Protein AF-A0A5C7Q9H7-F1 (afdb_monomer_lite)

Structure (mmCIF, N/CA/C/O backbone):
data_AF-A0A5C7Q9H7-F1
#
_entry.id   AF-A0A5C7Q9H7-F1
#
loop_
_atom_site.group_PDB
_atom_site.id
_atom_site.type_symbol
_atom_site.label_atom_id
_atom_site.label_alt_id
_atom_site.label_comp_id
_atom_site.label_asym_id
_atom_site.label_entity_id
_atom_site.label_seq_id
_atom_site.pdbx_PDB_ins_code
_atom_site.Cartn_x
_atom_site.Cartn_y
_atom_site.Cartn_z
_atom_site.occupancy
_atom_site.B_iso_or_equiv
_atom_site.auth_seq_id
_atom_site.auth_comp_id
_atom_site.auth_asym_id
_atom_site.auth_atom_id
_atom_site.pdbx_PDB_model_num
ATOM 1 N N . MET A 1 1 ? 7.506 -0.234 -13.854 1.00 82.69 1 MET A N 1
ATOM 2 C CA . MET A 1 1 ? 7.436 -1.576 -13.209 1.00 82.69 1 MET A CA 1
ATOM 3 C C . MET A 1 1 ? 6.282 -1.650 -12.222 1.00 82.69 1 MET A C 1
ATOM 5 O O . MET A 1 1 ? 6.158 -0.735 -11.428 1.00 82.69 1 MET A O 1
ATOM 9 N N . PRO A 1 2 ? 5.448 -2.705 -12.220 1.00 90.00 2 PRO A N 1
ATOM 10 C CA . PRO A 1 2 ? 4.299 -2.767 -11.321 1.00 90.00 2 PRO A CA 1
ATOM 11 C C . PRO A 1 2 ? 4.676 -3.228 -9.904 1.00 90.00 2 PRO A C 1
ATOM 13 O O . PRO A 1 2 ? 5.650 -3.961 -9.703 1.00 90.00 2 PRO A O 1
ATOM 16 N N . VAL A 1 3 ? 3.848 -2.846 -8.936 1.00 92.69 3 VAL A N 1
ATOM 17 C CA . VAL A 1 3 ? 3.754 -3.437 -7.600 1.00 92.69 3 VAL A CA 1
ATOM 18 C C . VAL A 1 3 ? 3.259 -4.878 -7.734 1.00 92.69 3 VAL A C 1
ATOM 20 O O . VAL A 1 3 ? 2.210 -5.128 -8.324 1.00 92.69 3 VAL A O 1
ATOM 23 N N . VAL A 1 4 ? 4.003 -5.828 -7.169 1.00 94.56 4 VAL A N 1
ATOM 24 C CA . VAL A 1 4 ? 3.694 -7.270 -7.231 1.00 94.56 4 VAL A CA 1
ATOM 25 C C . VAL A 1 4 ? 3.164 -7.816 -5.910 1.00 94.56 4 VAL A C 1
ATOM 27 O O . VAL A 1 4 ? 2.410 -8.785 -5.891 1.00 94.56 4 VAL A O 1
ATOM 30 N N . THR A 1 5 ? 3.541 -7.199 -4.792 1.00 94.88 5 THR A N 1
ATOM 31 C CA . THR A 1 5 ? 3.056 -7.570 -3.462 1.00 94.88 5 THR A CA 1
ATOM 32 C C . THR A 1 5 ? 3.093 -6.371 -2.525 1.00 94.88 5 THR A C 1
ATOM 34 O O . THR A 1 5 ? 3.828 -5.407 -2.754 1.00 94.88 5 THR A O 1
ATOM 37 N N . HIS A 1 6 ? 2.287 -6.421 -1.469 1.00 95.62 6 HIS A N 1
ATOM 38 C CA . HIS A 1 6 ? 2.258 -5.394 -0.440 1.00 95.62 6 HIS A CA 1
ATOM 39 C C . HIS A 1 6 ? 1.926 -5.987 0.931 1.00 95.62 6 HIS A C 1
ATOM 41 O O . HIS A 1 6 ? 1.310 -7.045 1.049 1.00 95.62 6 HIS A O 1
ATOM 47 N N . THR A 1 7 ? 2.307 -5.266 1.979 1.00 97.12 7 THR A N 1
ATOM 48 C CA . THR A 1 7 ? 1.888 -5.524 3.358 1.00 97.12 7 THR A CA 1
ATOM 49 C C . THR A 1 7 ? 1.336 -4.244 3.951 1.00 97.12 7 THR A C 1
ATOM 51 O O . THR A 1 7 ? 1.877 -3.166 3.701 1.00 97.12 7 THR A O 1
ATOM 54 N N . LYS A 1 8 ? 0.301 -4.371 4.779 1.00 96.06 8 LYS A N 1
ATOM 55 C CA . LYS A 1 8 ? -0.255 -3.267 5.559 1.00 96.06 8 LYS A CA 1
ATOM 56 C C . LYS A 1 8 ? -0.068 -3.538 7.045 1.00 96.06 8 LYS A C 1
ATOM 58 O O . LYS A 1 8 ? -0.336 -4.645 7.511 1.00 96.06 8 LYS A O 1
ATOM 63 N N . GLN A 1 9 ? 0.360 -2.524 7.779 1.00 96.94 9 GLN A N 1
ATOM 64 C CA . GLN A 1 9 ? 0.288 -2.483 9.232 1.00 96.94 9 GLN A CA 1
ATOM 65 C C . GLN A 1 9 ? -0.685 -1.374 9.615 1.00 96.94 9 GLN A C 1
ATOM 67 O O . GLN A 1 9 ? -0.560 -0.252 9.129 1.00 96.94 9 GLN A O 1
ATOM 72 N N . VAL A 1 10 ? -1.652 -1.705 10.465 1.00 95.19 10 VAL A N 1
ATOM 73 C CA . VAL A 1 10 ? -2.675 -0.774 10.944 1.00 95.19 10 VAL A CA 1
ATOM 74 C C . VAL A 1 10 ? -2.505 -0.626 12.446 1.00 95.19 10 VAL A C 1
ATOM 76 O O . VAL A 1 10 ? -2.480 -1.627 13.159 1.00 95.19 10 VAL A O 1
ATOM 79 N N . ASP A 1 11 ? -2.378 0.614 12.902 1.00 95.00 11 ASP A N 1
ATOM 80 C CA . ASP A 1 11 ? -2.354 0.974 14.315 1.00 95.00 11 ASP A CA 1
ATOM 81 C C . ASP A 1 11 ? -3.589 1.819 14.641 1.00 95.00 11 ASP A C 1
ATOM 83 O O . ASP A 1 11 ? -3.757 2.929 14.124 1.00 95.00 11 ASP A O 1
ATOM 87 N N . GLU A 1 12 ? -4.491 1.257 15.441 1.00 93.94 12 GLU A N 1
ATOM 88 C CA . GLU A 1 12 ? -5.759 1.882 15.811 1.00 93.94 12 GLU A CA 1
ATOM 89 C C . GLU A 1 12 ? -5.584 2.750 17.058 1.00 93.94 12 GLU A C 1
ATOM 91 O O . GLU A 1 12 ? -5.068 2.315 18.087 1.00 93.94 12 GLU A O 1
ATOM 96 N N . GLN A 1 13 ? -6.019 3.999 16.955 1.00 91.62 13 GLN A N 1
ATOM 97 C CA . GLN A 1 13 ? -5.958 4.988 18.019 1.00 91.62 13 GLN A CA 1
ATOM 98 C C . GLN A 1 13 ? -7.247 4.972 18.847 1.00 91.62 13 GLN A C 1
ATOM 100 O O . GLN A 1 13 ? -8.306 4.545 18.390 1.00 91.62 13 GLN A O 1
ATOM 105 N N . ALA A 1 14 ? -7.182 5.509 20.067 1.00 89.31 14 ALA A N 1
ATOM 106 C CA . ALA A 1 14 ? -8.315 5.527 20.996 1.00 89.31 14 ALA A CA 1
ATOM 107 C C . ALA A 1 14 ? -9.551 6.303 20.486 1.00 89.31 14 ALA A C 1
ATOM 109 O O . ALA A 1 14 ? -10.647 6.111 21.006 1.00 89.31 14 ALA A O 1
ATOM 110 N N . ASP A 1 15 ? -9.389 7.181 19.491 1.00 89.06 15 ASP A N 1
ATOM 111 C CA . ASP A 1 15 ? -10.465 7.947 18.848 1.00 89.06 15 ASP A CA 1
ATOM 112 C C . ASP A 1 15 ? -11.043 7.258 17.592 1.00 89.06 15 ASP A C 1
ATOM 114 O O . ASP A 1 15 ? -11.832 7.861 16.862 1.00 89.06 15 ASP A O 1
ATOM 118 N N . GLY A 1 16 ? -10.648 6.007 17.328 1.00 88.88 16 GLY A N 1
ATOM 119 C CA . GLY A 1 16 ? -11.060 5.221 16.164 1.00 88.88 16 GLY A CA 1
ATOM 120 C C . GLY A 1 16 ? -10.310 5.570 14.875 1.00 88.88 16 GLY A C 1
ATOM 121 O O . GLY A 1 16 ? -10.547 4.953 13.836 1.00 88.88 16 GLY A O 1
ATOM 122 N N . ARG A 1 17 ? -9.389 6.542 14.896 1.00 93.00 17 ARG A N 1
ATOM 123 C CA . ARG A 1 17 ? -8.510 6.800 13.749 1.00 93.00 17 ARG A CA 1
ATOM 1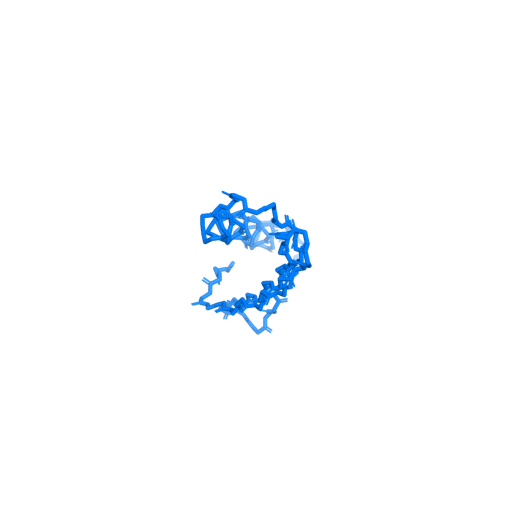24 C C . ARG A 1 17 ? -7.476 5.695 13.620 1.00 93.00 17 ARG A C 1
ATOM 126 O O . ARG A 1 17 ? -7.077 5.068 14.594 1.00 93.00 17 ARG A O 1
ATOM 133 N N . ARG A 1 18 ? -7.013 5.473 12.397 1.00 94.81 18 ARG A N 1
ATOM 134 C CA . ARG A 1 18 ? -6.070 4.406 12.069 1.00 94.81 18 ARG A CA 1
ATOM 135 C C . ARG A 1 18 ? -4.864 4.993 11.358 1.00 94.81 18 ARG A C 1
ATOM 137 O O . ARG A 1 18 ? -5.006 5.724 10.379 1.00 94.81 18 ARG A O 1
ATOM 144 N N . HIS A 1 19 ? -3.680 4.678 11.859 1.00 95.06 19 HIS A N 1
ATOM 145 C CA . HIS A 1 19 ? -2.419 4.969 11.196 1.00 95.06 19 HIS A 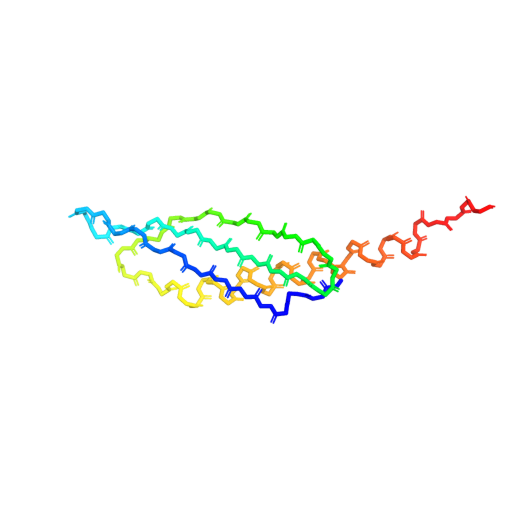CA 1
ATOM 146 C C . HIS A 1 19 ? -2.014 3.744 10.381 1.00 95.06 19 HIS A C 1
ATOM 148 O O . HIS A 1 19 ? -1.909 2.642 10.922 1.00 95.06 19 HIS A O 1
ATOM 154 N N . VAL A 1 20 ? -1.835 3.921 9.074 1.00 96.25 20 VAL A N 1
ATOM 155 C CA . VAL A 1 20 ? -1.576 2.816 8.153 1.00 96.25 20 VAL A CA 1
ATOM 156 C C . VAL A 1 20 ? -0.199 2.979 7.537 1.00 96.25 20 VAL A C 1
ATOM 158 O O . VAL A 1 20 ? 0.095 3.984 6.890 1.00 96.25 20 VAL A O 1
ATOM 161 N N . ILE A 1 21 ? 0.635 1.960 7.723 1.00 96.62 21 ILE A N 1
ATOM 162 C CA . ILE A 1 21 ? 1.918 1.814 7.041 1.00 96.62 21 ILE A CA 1
ATOM 163 C C . ILE A 1 21 ? 1.716 0.782 5.937 1.00 96.62 21 ILE A C 1
ATOM 165 O O . ILE A 1 21 ? 1.501 -0.402 6.206 1.00 96.62 21 ILE A O 1
ATOM 169 N N . LEU A 1 22 ? 1.777 1.243 4.694 1.00 97.44 22 LEU A N 1
ATOM 170 C CA . LEU A 1 22 ? 1.708 0.419 3.499 1.00 97.44 22 LEU A CA 1
ATOM 171 C C . LEU A 1 22 ? 3.112 0.275 2.921 1.00 97.44 22 LEU A C 1
ATOM 173 O O . LEU A 1 22 ? 3.759 1.262 2.577 1.00 97.44 22 LEU A O 1
ATOM 177 N N . ARG A 1 23 ? 3.564 -0.965 2.782 1.00 97.19 23 ARG A N 1
ATOM 178 C CA . ARG A 1 23 ? 4.829 -1.305 2.135 1.00 97.19 23 ARG A CA 1
ATOM 179 C C . ARG A 1 23 ? 4.544 -2.084 0.869 1.00 97.19 23 ARG A C 1
ATOM 181 O O . ARG A 1 23 ? 3.840 -3.089 0.923 1.00 97.19 23 ARG A O 1
ATOM 188 N N . MET A 1 24 ? 5.074 -1.612 -0.249 1.00 96.25 24 MET A N 1
ATOM 189 C CA . MET A 1 24 ? 4.871 -2.177 -1.580 1.00 96.25 24 MET A CA 1
ATOM 190 C C . MET A 1 24 ? 6.213 -2.613 -2.160 1.00 96.25 24 MET A C 1
ATOM 192 O O . MET A 1 24 ? 7.202 -1.888 -2.055 1.00 96.25 24 MET A O 1
ATOM 196 N N . TRP A 1 25 ? 6.238 -3.778 -2.798 1.00 94.75 25 TRP A N 1
ATOM 197 C CA . TRP A 1 25 ? 7.399 -4.278 -3.530 1.00 94.75 25 TRP A CA 1
ATOM 198 C C . TRP A 1 25 ? 7.068 -4.352 -5.007 1.00 94.75 25 TRP A C 1
ATOM 200 O O . TRP A 1 25 ? 5.989 -4.813 -5.392 1.00 94.75 25 TRP A O 1
ATOM 210 N N . THR A 1 26 ? 8.005 -3.892 -5.825 1.00 91.12 26 THR A N 1
ATOM 211 C CA . THR A 1 26 ? 7.872 -3.913 -7.282 1.00 91.12 26 THR A CA 1
ATOM 212 C C . THR A 1 26 ? 8.536 -5.154 -7.877 1.00 91.12 26 THR A C 1
ATOM 214 O O . THR A 1 26 ? 9.125 -5.960 -7.158 1.00 91.12 26 THR A O 1
ATOM 217 N N . ASN A 1 27 ? 8.427 -5.326 -9.194 1.00 84.00 27 ASN A N 1
ATOM 218 C CA . ASN A 1 27 ? 9.187 -6.350 -9.916 1.00 84.00 27 ASN A CA 1
ATOM 219 C C . ASN A 1 27 ? 10.697 -6.023 -10.037 1.00 84.00 27 ASN A C 1
ATOM 221 O O . ASN A 1 27 ? 11.473 -6.886 -10.436 1.00 84.00 27 ASN A O 1
ATOM 225 N N . ASP A 1 28 ? 11.110 -4.801 -9.680 1.00 80.50 28 ASP A N 1
ATOM 226 C CA . ASP A 1 28 ? 12.500 -4.451 -9.346 1.00 80.50 28 ASP A CA 1
ATOM 227 C C . ASP A 1 28 ? 12.723 -4.635 -7.840 1.00 80.50 28 ASP A C 1
ATOM 229 O O . ASP A 1 28 ? 11.757 -4.533 -7.078 1.00 80.50 28 ASP A O 1
ATOM 233 N N . PRO A 1 29 ? 13.968 -4.751 -7.337 1.00 71.38 29 PRO A N 1
ATOM 234 C CA . PRO A 1 29 ? 14.239 -4.792 -5.900 1.00 71.38 29 PRO A CA 1
ATOM 235 C C . PRO A 1 29 ? 13.914 -3.467 -5.168 1.00 71.38 29 PRO A C 1
ATOM 237 O O . PRO A 1 29 ? 14.326 -3.279 -4.024 1.00 71.38 29 PRO A O 1
ATOM 240 N N . ALA A 1 30 ? 13.173 -2.549 -5.796 1.00 82.38 30 ALA A N 1
ATOM 241 C CA . ALA A 1 30 ? 12.663 -1.330 -5.199 1.00 82.38 30 ALA A CA 1
ATOM 242 C C . ALA A 1 30 ? 11.472 -1.600 -4.261 1.00 82.38 30 ALA A C 1
ATOM 244 O O . ALA A 1 30 ? 10.523 -2.326 -4.584 1.00 82.38 30 ALA A O 1
ATOM 245 N N . GLN A 1 31 ? 11.527 -0.947 -3.101 1.00 89.44 31 GLN A N 1
ATOM 246 C CA . GLN A 1 31 ? 10.471 -0.907 -2.099 1.00 89.44 31 GLN A CA 1
ATOM 247 C C . GLN A 1 31 ? 9.907 0.514 -2.023 1.00 89.44 31 GLN A C 1
ATOM 249 O O . GLN A 1 31 ? 10.665 1.482 -1.943 1.00 89.44 31 GLN A O 1
ATOM 254 N N . VAL A 1 32 ? 8.581 0.631 -2.006 1.00 92.00 32 VAL A N 1
ATOM 255 C CA . VAL A 1 32 ? 7.871 1.901 -1.837 1.00 92.00 32 VAL A CA 1
ATOM 256 C C . VAL A 1 32 ? 7.077 1.847 -0.538 1.00 92.00 32 VAL A C 1
ATOM 258 O O . VAL A 1 32 ? 6.145 1.054 -0.402 1.00 92.00 32 VAL A O 1
ATOM 261 N N . ASP A 1 33 ? 7.441 2.707 0.411 1.00 94.31 33 ASP A N 1
ATOM 262 C CA . ASP A 1 33 ? 6.719 2.870 1.673 1.00 94.31 33 ASP A CA 1
ATOM 263 C C . ASP A 1 33 ? 5.789 4.091 1.584 1.00 94.31 33 ASP A C 1
ATOM 265 O O . ASP A 1 33 ? 6.180 5.183 1.155 1.00 94.31 33 ASP A O 1
ATOM 269 N N . ARG A 1 34 ? 4.532 3.906 1.992 1.00 94.56 34 ARG A N 1
ATOM 270 C CA . ARG A 1 34 ? 3.510 4.950 2.099 1.00 94.56 34 ARG A CA 1
ATOM 271 C C . ARG A 1 34 ? 2.913 4.921 3.495 1.00 94.56 34 ARG A C 1
ATOM 273 O O . ARG A 1 34 ? 2.601 3.862 4.032 1.00 94.56 34 ARG A O 1
ATOM 280 N N . ILE A 1 35 ? 2.740 6.103 4.068 1.00 94.69 35 ILE A N 1
ATOM 281 C CA . ILE A 1 35 ? 2.125 6.281 5.377 1.00 94.69 35 ILE A CA 1
ATOM 282 C C . ILE A 1 35 ? 0.928 7.198 5.195 1.00 94.69 35 ILE A C 1
ATOM 284 O O . ILE A 1 35 ? 1.060 8.275 4.612 1.00 94.69 35 ILE A O 1
ATOM 288 N N . PHE A 1 36 ? -0.232 6.773 5.682 1.00 94.31 36 PHE A N 1
ATOM 289 C CA . PHE A 1 36 ? -1.436 7.590 5.646 1.00 94.31 36 PHE A CA 1
ATOM 290 C C . PHE A 1 36 ? -2.302 7.377 6.885 1.00 94.31 36 PHE A C 1
ATOM 292 O O . PHE A 1 36 ? -2.191 6.382 7.603 1.00 94.31 36 PHE A O 1
ATOM 299 N N . TYR A 1 37 ? -3.168 8.355 7.133 1.00 94.12 37 TYR A N 1
ATOM 300 C CA . TYR A 1 37 ? -4.141 8.329 8.213 1.00 94.12 37 TYR A CA 1
ATOM 301 C C . TYR A 1 37 ? -5.521 8.063 7.630 1.00 94.12 37 TYR A C 1
ATOM 303 O O . TYR A 1 37 ? -5.913 8.706 6.656 1.00 94.12 37 TY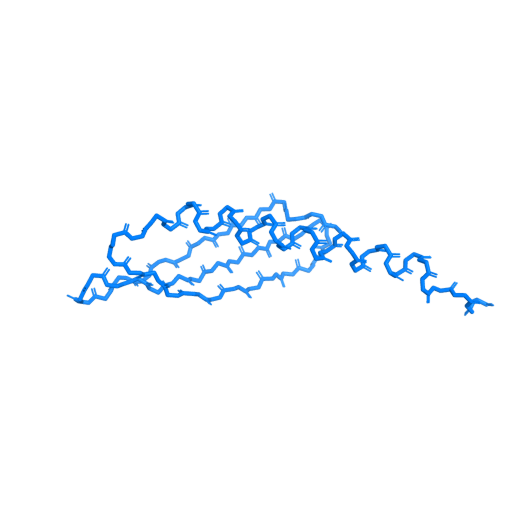R A O 1
ATOM 311 N N . ALA A 1 38 ? -6.250 7.146 8.252 1.00 93.94 38 ALA A N 1
ATOM 312 C CA . ALA A 1 38 ? -7.631 6.849 7.929 1.00 93.94 38 ALA A CA 1
ATOM 313 C C . ALA A 1 38 ? -8.536 7.220 9.111 1.00 93.94 38 ALA A C 1
ATOM 315 O O . ALA A 1 38 ? -8.249 6.901 10.268 1.00 93.94 38 ALA A O 1
ATOM 316 N N . GLY A 1 39 ? -9.643 7.899 8.822 1.00 94.06 39 GLY A N 1
ATOM 317 C CA . GLY A 1 39 ? -10.721 8.122 9.782 1.00 94.06 39 GLY A CA 1
ATOM 318 C C . GLY A 1 39 ? -11.418 6.811 10.174 1.00 94.06 39 GLY A C 1
ATOM 319 O O . GLY A 1 39 ? -11.233 5.798 9.496 1.00 94.06 39 GLY A O 1
ATOM 320 N N . PRO A 1 40 ? -12.235 6.809 11.240 1.00 90.12 40 PRO A N 1
ATOM 321 C CA . PRO A 1 40 ? -12.900 5.602 11.747 1.00 90.12 40 PRO A CA 1
ATOM 322 C C . PRO A 1 40 ? -13.779 4.894 10.709 1.00 90.12 40 PRO A C 1
ATOM 324 O O . PRO A 1 40 ? -13.752 3.672 10.626 1.00 90.12 40 PRO A O 1
ATOM 327 N N . ASP A 1 41 ? -14.459 5.649 9.845 1.00 92.44 41 ASP A N 1
ATOM 328 C CA . ASP A 1 41 ? -15.400 5.093 8.860 1.00 92.44 41 ASP A CA 1
ATOM 329 C C . ASP A 1 41 ? -14.793 4.879 7.463 1.00 92.44 41 ASP A C 1
ATOM 331 O O . ASP A 1 41 ? -15.488 4.464 6.537 1.00 92.44 41 ASP A O 1
ATOM 335 N N . GLN A 1 42 ? -13.506 5.188 7.264 1.00 93.00 42 GLN A N 1
ATOM 3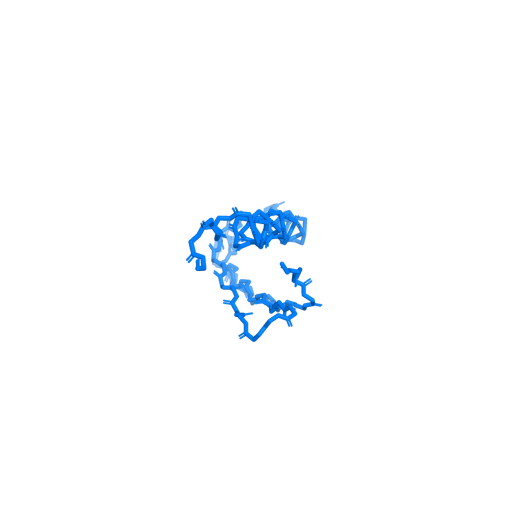36 C CA . GLN A 1 42 ? -12.877 5.029 5.951 1.00 93.00 42 GLN A CA 1
ATOM 337 C C . GLN A 1 42 ? -12.574 3.560 5.638 1.00 93.00 42 GLN A C 1
ATOM 339 O O . GLN A 1 42 ? -12.088 2.806 6.485 1.00 93.00 42 GLN A O 1
ATOM 344 N N . ASP A 1 43 ? -12.814 3.159 4.393 1.00 94.50 43 ASP A N 1
ATOM 345 C CA . ASP A 1 43 ? -12.395 1.854 3.895 1.00 94.50 43 ASP A CA 1
ATOM 346 C C . ASP A 1 43 ? -10.898 1.895 3.550 1.00 94.50 43 ASP A C 1
ATOM 348 O O . ASP A 1 43 ? -10.481 2.424 2.516 1.00 94.50 43 ASP A O 1
ATOM 352 N N . ILE A 1 44 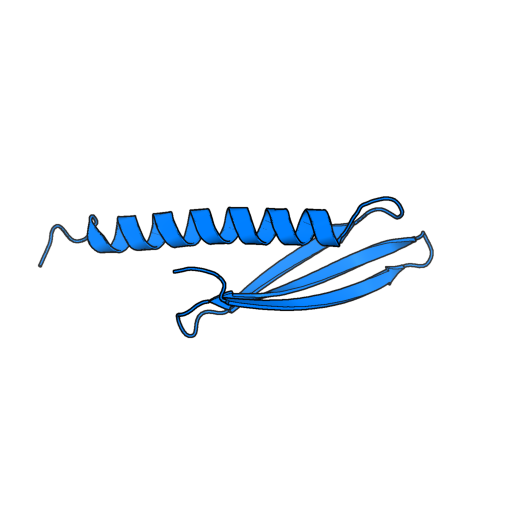? -10.082 1.354 4.459 1.00 93.94 44 ILE A N 1
ATOM 353 C CA . ILE A 1 44 ? -8.626 1.285 4.299 1.00 93.94 44 ILE A CA 1
ATOM 354 C C . ILE A 1 44 ? -8.254 0.443 3.076 1.00 93.94 44 ILE A C 1
ATOM 356 O O . ILE A 1 44 ? -7.280 0.765 2.402 1.00 93.94 44 ILE A O 1
ATOM 360 N N . ASP A 1 45 ? -9.009 -0.609 2.766 1.00 94.25 45 ASP A N 1
ATOM 361 C CA . ASP A 1 45 ? -8.662 -1.519 1.676 1.00 94.25 45 ASP A CA 1
ATOM 362 C C . ASP A 1 45 ? -8.939 -0.881 0.319 1.00 94.25 45 ASP A C 1
ATOM 364 O O . ASP A 1 45 ? -8.106 -0.978 -0.586 1.00 94.25 45 ASP A O 1
ATOM 368 N N . ALA A 1 46 ? -10.037 -0.130 0.208 1.00 95.38 46 ALA A N 1
ATOM 369 C CA . ALA A 1 46 ? -10.296 0.708 -0.957 1.00 95.38 46 ALA A CA 1
ATOM 370 C C . ALA A 1 46 ? -9.203 1.777 -1.147 1.00 95.38 46 ALA A C 1
ATOM 372 O O . ALA A 1 46 ? -8.720 1.983 -2.262 1.00 95.38 46 ALA A O 1
ATOM 373 N N . GLN A 1 47 ? -8.760 2.419 -0.060 1.00 95.56 47 GLN A N 1
ATOM 374 C CA . GLN A 1 47 ? -7.699 3.425 -0.116 1.00 95.56 47 GLN A CA 1
ATOM 375 C C . GLN A 1 47 ? -6.338 2.820 -0.498 1.00 95.56 47 GLN A C 1
ATOM 377 O O . GLN A 1 47 ? -5.620 3.393 -1.314 1.00 95.56 47 GLN A O 1
ATOM 382 N N . ILE A 1 48 ? -5.985 1.645 0.035 1.00 95.81 48 ILE A N 1
ATOM 383 C CA . ILE A 1 48 ? -4.768 0.915 -0.355 1.00 95.81 48 ILE A CA 1
ATOM 384 C C . ILE A 1 48 ? -4.816 0.550 -1.839 1.00 95.81 48 ILE A C 1
ATOM 386 O O . ILE A 1 48 ? -3.823 0.743 -2.538 1.00 95.81 48 ILE A O 1
ATOM 390 N N . ALA A 1 49 ? -5.955 0.058 -2.335 1.00 95.94 49 ALA A N 1
ATOM 391 C CA . ALA A 1 49 ? -6.115 -0.275 -3.747 1.00 95.94 49 ALA A CA 1
ATOM 392 C C . ALA A 1 49 ? -5.901 0.951 -4.650 1.00 95.94 49 ALA A C 1
ATOM 394 O O . ALA A 1 49 ? -5.199 0.849 -5.658 1.00 95.94 49 ALA A O 1
ATOM 395 N N . GLN A 1 50 ? -6.433 2.113 -4.256 1.00 96.56 50 GLN A N 1
ATOM 396 C CA . GLN A 1 50 ? -6.193 3.376 -4.954 1.00 96.56 50 GLN A CA 1
ATOM 397 C C . GLN A 1 50 ? -4.704 3.761 -4.940 1.00 96.56 50 GLN A C 1
ATOM 399 O O . GLN A 1 50 ? -4.137 4.029 -5.995 1.00 96.56 50 GLN A O 1
ATOM 404 N N . ILE A 1 51 ? -4.046 3.718 -3.777 1.00 95.81 51 ILE A N 1
ATOM 405 C CA . ILE A 1 51 ? -2.619 4.059 -3.646 1.00 95.81 51 ILE A CA 1
ATOM 406 C C . ILE A 1 51 ? -1.742 3.138 -4.508 1.00 95.81 51 ILE A C 1
ATOM 408 O O . ILE A 1 51 ? -0.777 3.597 -5.120 1.00 95.81 51 ILE A O 1
ATOM 412 N N . ILE A 1 52 ? -2.060 1.842 -4.577 1.00 95.56 52 ILE A N 1
ATOM 413 C CA . ILE A 1 52 ? -1.339 0.886 -5.429 1.00 95.56 52 ILE A CA 1
ATOM 414 C C . ILE A 1 52 ? -1.534 1.227 -6.912 1.00 95.56 52 ILE A C 1
ATOM 416 O O . ILE A 1 52 ? -0.566 1.171 -7.669 1.00 95.56 52 ILE A O 1
ATOM 420 N N . ALA A 1 53 ? -2.749 1.591 -7.333 1.00 95.62 53 ALA A N 1
ATOM 421 C CA . ALA A 1 53 ? -3.021 1.988 -8.714 1.00 95.62 53 ALA A CA 1
ATOM 422 C C . ALA A 1 53 ? -2.228 3.245 -9.109 1.00 95.62 53 ALA A C 1
ATOM 424 O O . ALA A 1 53 ? -1.494 3.209 -10.093 1.00 95.62 53 ALA A O 1
ATOM 425 N N . GLU A 1 54 ? -2.277 4.296 -8.288 1.00 95.19 54 GLU A N 1
ATOM 426 C CA . GLU A 1 54 ? -1.506 5.533 -8.491 1.00 95.19 54 GLU A CA 1
ATOM 427 C C . GLU A 1 54 ? 0.007 5.260 -8.525 1.00 95.19 54 GLU A C 1
ATOM 429 O O . GLU A 1 54 ? 0.735 5.784 -9.367 1.00 95.19 54 GLU A O 1
ATOM 434 N N . THR A 1 55 ? 0.495 4.383 -7.642 1.00 93.38 55 THR A N 1
ATOM 435 C CA . THR A 1 55 ? 1.912 3.988 -7.614 1.00 93.38 55 THR A CA 1
ATOM 436 C C . THR A 1 55 ? 2.308 3.242 -8.890 1.00 93.38 55 THR A C 1
ATOM 438 O O . THR A 1 55 ? 3.389 3.475 -9.424 1.00 93.38 55 THR A O 1
ATOM 441 N N . ASN A 1 56 ? 1.448 2.365 -9.412 1.00 93.75 56 ASN A N 1
ATOM 442 C CA . ASN A 1 56 ? 1.702 1.661 -10.669 1.00 93.75 56 ASN A CA 1
ATOM 443 C C . ASN A 1 56 ? 1.752 2.606 -11.872 1.00 93.75 56 ASN A C 1
ATOM 445 O O . ASN A 1 56 ? 2.593 2.409 -12.748 1.00 93.75 56 ASN A O 1
ATOM 449 N N . GLU A 1 57 ? 0.879 3.613 -11.916 1.00 93.88 57 GLU A N 1
ATOM 450 C CA . GLU A 1 57 ? 0.895 4.641 -12.961 1.00 93.88 57 GLU A CA 1
ATOM 451 C C . GLU A 1 57 ? 2.202 5.435 -12.924 1.00 93.88 57 GLU A C 1
ATOM 453 O O . GLU A 1 57 ? 2.885 5.536 -13.943 1.00 93.88 57 GLU A O 1
ATOM 458 N N . GLN A 1 58 ? 2.611 5.890 -11.736 1.00 91.00 58 GLN A N 1
ATOM 459 C CA . GLN A 1 58 ? 3.871 6.611 -11.555 1.00 91.00 58 GLN A CA 1
ATOM 460 C C . GLN A 1 58 ? 5.083 5.769 -11.979 1.00 91.00 58 GLN A C 1
ATOM 462 O O . GLN A 1 58 ? 5.940 6.231 -12.725 1.00 91.00 58 GLN A O 1
ATOM 467 N N . LEU A 1 59 ? 5.132 4.496 -11.579 1.00 89.88 59 LEU A N 1
ATOM 468 C CA . LEU A 1 59 ? 6.226 3.598 -11.959 1.00 89.88 59 LEU A CA 1
ATOM 469 C C . LEU A 1 59 ? 6.241 3.250 -13.455 1.00 89.88 59 LEU A C 1
ATOM 471 O O . LEU A 1 59 ? 7.279 2.825 -13.970 1.00 89.88 59 LEU A O 1
ATOM 475 N N . ALA A 1 60 ? 5.101 3.334 -14.144 1.00 89.81 60 ALA A N 1
ATOM 476 C CA . ALA A 1 60 ? 5.030 3.163 -15.591 1.00 89.81 60 ALA A CA 1
ATOM 477 C C . ALA A 1 60 ? 5.528 4.419 -16.320 1.00 89.81 60 ALA A C 1
ATOM 479 O O . ALA A 1 60 ? 6.263 4.300 -17.300 1.00 89.81 60 ALA A O 1
ATOM 480 N N . GLU A 1 61 ? 5.181 5.606 -15.819 1.00 90.12 61 GLU A N 1
ATOM 481 C CA . GLU A 1 61 ? 5.689 6.882 -16.326 1.00 90.12 61 GLU A CA 1
ATOM 482 C C . GLU A 1 61 ? 7.209 6.993 -16.148 1.00 90.12 61 GLU A C 1
ATOM 484 O O . GLU A 1 61 ? 7.915 7.285 -17.113 1.00 90.12 61 GLU A O 1
ATOM 489 N N . ASP A 1 62 ? 7.730 6.667 -14.963 1.00 87.81 62 ASP A N 1
ATOM 490 C CA . ASP A 1 62 ? 9.170 6.665 -14.683 1.00 87.81 62 ASP A CA 1
ATOM 491 C C . ASP A 1 62 ? 9.929 5.709 -15.618 1.00 87.81 62 ASP A C 1
ATOM 493 O O . ASP A 1 62 ? 10.994 6.034 -16.149 1.00 87.81 62 ASP A O 1
ATOM 497 N N . GLU A 1 63 ? 9.372 4.518 -15.860 1.00 86.12 63 GLU A N 1
ATOM 498 C CA . GLU A 1 63 ? 9.949 3.543 -16.785 1.00 86.12 63 GLU A CA 1
ATOM 499 C C . GLU A 1 63 ? 9.937 4.051 -18.228 1.00 86.12 63 GLU A C 1
ATOM 501 O O . GLU A 1 63 ? 10.941 3.915 -18.929 1.00 86.12 63 GLU A O 1
ATOM 506 N N . TYR A 1 64 ? 8.837 4.669 -18.658 1.00 86.88 64 TYR A N 1
ATOM 507 C CA . TYR A 1 64 ? 8.739 5.291 -19.970 1.00 86.88 64 TYR A CA 1
ATOM 508 C C . TYR A 1 64 ? 9.790 6.391 -20.130 1.00 86.88 64 TYR A C 1
ATOM 510 O O . TYR A 1 64 ? 10.580 6.337 -21.070 1.00 86.88 64 TYR A O 1
ATOM 518 N N . MET A 1 65 ? 9.877 7.325 -19.178 1.00 86.50 65 MET A N 1
ATOM 519 C CA . MET A 1 65 ? 10.862 8.410 -19.184 1.00 86.50 65 MET A CA 1
ATOM 520 C C . MET A 1 65 ? 12.300 7.898 -19.182 1.00 86.50 65 MET A C 1
ATOM 522 O O . MET A 1 65 ? 13.145 8.482 -19.849 1.00 86.50 65 MET A O 1
ATOM 526 N N . ARG A 1 66 ? 12.592 6.782 -18.507 1.00 83.44 66 ARG A N 1
ATOM 527 C CA . ARG A 1 66 ? 13.909 6.135 -18.575 1.00 83.44 66 ARG A CA 1
ATOM 528 C C . ARG A 1 66 ? 14.225 5.583 -19.969 1.00 83.44 66 ARG A C 1
ATOM 530 O O . ARG A 1 66 ? 15.377 5.613 -20.377 1.00 83.44 66 ARG A O 1
ATOM 537 N N . ILE A 1 67 ? 13.229 5.058 -20.683 1.00 83.31 67 ILE A N 1
ATOM 538 C CA . ILE A 1 67 ? 13.404 4.497 -22.032 1.00 83.31 67 ILE A CA 1
ATOM 539 C C . ILE A 1 67 ? 13.529 5.607 -23.084 1.00 83.31 67 ILE A C 1
ATOM 541 O O . ILE A 1 67 ? 14.342 5.491 -23.996 1.00 8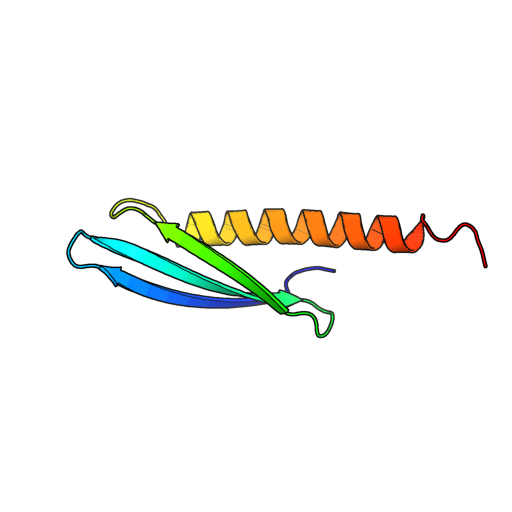3.31 67 ILE A O 1
ATOM 545 N N . ILE A 1 68 ? 12.717 6.664 -22.984 1.00 82.88 68 ILE A N 1
ATOM 546 C CA . ILE A 1 68 ? 12.674 7.745 -23.984 1.00 82.88 68 ILE A CA 1
ATOM 547 C C . ILE A 1 68 ? 13.620 8.913 -23.675 1.00 82.88 68 ILE A C 1
ATOM 549 O O . ILE A 1 68 ? 13.984 9.661 -24.577 1.00 82.88 68 ILE A O 1
ATOM 553 N N . GLY A 1 69 ? 13.989 9.089 -22.407 1.00 63.03 69 GLY A N 1
ATOM 554 C CA . GLY A 1 69 ? 14.829 10.167 -21.889 1.00 63.03 69 GLY A CA 1
ATOM 555 C C . GLY A 1 69 ? 16.325 9.874 -21.939 1.00 63.03 69 GLY A C 1
ATOM 556 O O . GLY A 1 69 ? 17.086 10.636 -21.351 1.00 63.03 69 GLY A O 1
ATOM 557 N N . ASP A 1 70 ? 16.743 8.835 -22.667 1.00 55.94 70 ASP A N 1
ATOM 558 C CA . ASP A 1 70 ? 18.138 8.587 -23.044 1.00 55.94 70 ASP A CA 1
ATOM 559 C C . ASP A 1 70 ? 18.397 8.956 -24.528 1.00 55.94 70 ASP A C 1
ATOM 561 O O . ASP A 1 70 ? 18.527 8.076 -25.381 1.00 55.94 70 ASP A O 1
ATOM 565 N N . PRO A 1 71 ? 18.397 10.255 -24.904 1.00 53.34 71 PRO A N 1
ATOM 566 C CA . PRO A 1 71 ? 18.831 10.700 -26.225 1.00 53.34 71 PRO A CA 1
ATOM 567 C C . PRO A 1 71 ? 20.361 10.850 -26.349 1.00 53.34 71 PRO A C 1
ATOM 569 O O . PRO A 1 71 ? 20.817 11.275 -27.408 1.00 53.34 71 PRO A O 1
ATOM 572 N N . GLU A 1 72 ? 21.152 10.521 -25.318 1.00 52.94 72 GLU A N 1
ATOM 573 C CA . GLU A 1 72 ? 22.622 10.630 -25.330 1.00 52.94 72 GLU A CA 1
ATOM 574 C C . GLU A 1 72 ? 23.298 9.341 -24.829 1.00 52.94 72 GLU A C 1
ATOM 576 O O . GLU A 1 72 ? 23.890 9.297 -23.750 1.00 52.94 72 GLU A O 1
ATOM 581 N N . GLY A 1 73 ? 23.247 8.303 -25.669 1.00 49.50 73 GLY A N 1
ATOM 582 C CA . GLY A 1 73 ? 24.330 7.318 -25.757 1.00 49.50 73 GLY A CA 1
ATOM 583 C C . GLY A 1 73 ? 25.499 7.847 -26.582 1.00 49.50 73 GLY A C 1
ATOM 584 O O . GLY A 1 73 ? 25.239 8.584 -27.563 1.00 49.50 73 GLY A O 1
#

Secondary structure (DSSP, 8-state):
--EEEEEEEEEE-TTS-EEEEEEEEESSS-EEEEEEEE-TT--HHHHHHHHHHHHHHHHHHHHHHHHHS----

pLDDT: mean 89.44, std 10.55, range [49.5, 97.44]

Radius of gyration: 15.59 Å; chains: 1; bounding box: 40×18×47 Å

Foldseek 3Di:
DAFPDKDWDWDADPQQKIWIWIWTQDPPNDIDIDIDIDHNPDDVVVVVVVVRVVVRVVVVVVVVCVVVVPPDD

Sequence (73 aa):
MPVVTHTKQVDEQADGRRHVILRMWTNDPAQVDRIFYAGPDQDIDAQIAQIIAETNEQLAEDEYMRIIGDPEG